Protein AF-A0AAD1TBU2-F1 (afdb_monomer_lite)

Organism: Pelobates cultripes (NCBI:txid61616)

pLDDT: mean 72.48, std 9.6, range [37.84, 86.62]

Radius of gyration: 18.89 Å; chains: 1; bounding box: 47×31×67 Å

Structure (mmCIF, N/CA/C/O backbone):
data_AF-A0AAD1TBU2-F1
#
_entry.id   AF-A0AAD1TBU2-F1
#
loop_
_atom_site.group_PDB
_atom_site.id
_atom_site.type_symbol
_atom_site.label_atom_id
_atom_site.label_alt_id
_atom_site.label_comp_id
_atom_site.label_asym_id
_atom_site.label_entity_id
_atom_site.label_seq_id
_atom_site.pdbx_PDB_ins_code
_atom_site.Cartn_x
_atom_site.Cartn_y
_atom_site.Cartn_z
_atom_site.occupancy
_atom_site.B_iso_or_equiv
_atom_site.auth_seq_id
_atom_site.auth_comp_id
_atom_site.auth_asym_id
_atom_site.auth_atom_id
_atom_site.pdbx_PDB_model_num
ATOM 1 N N . MET A 1 1 ? 18.990 6.134 -29.185 1.00 37.84 1 MET A N 1
ATOM 2 C CA . MET A 1 1 ? 18.114 4.969 -28.973 1.00 37.84 1 MET A CA 1
ATOM 3 C C . MET A 1 1 ? 17.122 5.494 -27.974 1.00 37.84 1 MET A C 1
ATOM 5 O O . MET A 1 1 ? 17.511 5.670 -26.830 1.00 37.84 1 MET A O 1
ATOM 9 N N . ASP A 1 2 ? 15.962 5.936 -28.445 1.00 48.94 2 ASP A N 1
ATOM 10 C CA . ASP A 1 2 ? 14.920 6.413 -27.543 1.00 48.94 2 ASP A CA 1
ATOM 11 C C . ASP A 1 2 ? 14.357 5.156 -26.879 1.00 48.94 2 ASP A C 1
ATOM 13 O O . ASP A 1 2 ? 13.766 4.316 -27.556 1.00 48.94 2 ASP A O 1
ATOM 17 N N . GLN A 1 3 ? 14.692 4.951 -25.604 1.00 51.81 3 GLN A N 1
ATOM 18 C CA . GLN A 1 3 ? 13.998 3.976 -24.774 1.00 51.81 3 GLN A CA 1
ATOM 19 C C . GLN A 1 3 ? 12.583 4.526 -24.606 1.00 51.81 3 GLN A C 1
ATOM 21 O O . GLN A 1 3 ? 12.390 5.605 -24.050 1.00 51.81 3 GLN A O 1
ATOM 26 N N . GLU A 1 4 ? 11.617 3.849 -25.213 1.00 54.25 4 GLU A N 1
ATOM 27 C CA . GLU A 1 4 ? 10.201 4.116 -25.007 1.00 54.25 4 GLU A CA 1
ATOM 28 C C . GLU A 1 4 ? 9.885 3.628 -23.589 1.00 54.25 4 GLU A C 1
ATOM 30 O O . GLU A 1 4 ? 9.674 2.438 -23.389 1.00 54.25 4 GLU A O 1
ATOM 35 N N . LEU A 1 5 ? 9.999 4.529 -22.607 1.00 61.41 5 LEU A N 1
ATOM 36 C CA . LEU A 1 5 ? 9.692 4.249 -21.201 1.00 61.41 5 LEU A CA 1
ATOM 37 C C . LEU A 1 5 ? 8.205 3.877 -21.088 1.00 61.41 5 LEU A C 1
ATOM 39 O O . LEU A 1 5 ? 7.359 4.633 -21.586 1.00 61.41 5 LEU A O 1
ATOM 43 N N . ASP A 1 6 ? 7.876 2.736 -20.467 1.00 73.94 6 ASP A N 1
ATOM 44 C CA . ASP A 1 6 ? 6.476 2.309 -20.284 1.00 73.94 6 ASP A CA 1
ATOM 45 C C . ASP A 1 6 ? 5.806 3.200 -19.231 1.00 73.94 6 ASP A C 1
ATOM 47 O O . ASP A 1 6 ? 5.952 3.003 -18.025 1.00 73.94 6 ASP A O 1
ATOM 51 N N . HIS A 1 7 ? 5.096 4.229 -19.703 1.00 76.44 7 HIS A N 1
ATOM 52 C CA . HIS A 1 7 ? 4.363 5.166 -18.861 1.00 76.44 7 HIS A CA 1
ATOM 53 C C . HIS A 1 7 ? 2.880 4.787 -18.803 1.00 76.44 7 HIS A C 1
ATOM 55 O O . HIS A 1 7 ? 2.111 5.089 -19.726 1.00 76.44 7 HIS A O 1
ATOM 61 N N . ARG A 1 8 ? 2.451 4.166 -17.702 1.00 78.81 8 ARG A N 1
ATOM 62 C CA . ARG A 1 8 ? 1.087 3.666 -17.512 1.00 78.81 8 ARG A CA 1
ATOM 63 C C . ARG A 1 8 ? 0.399 4.372 -16.350 1.00 78.81 8 ARG A C 1
ATOM 65 O O . ARG A 1 8 ? 0.859 4.331 -15.221 1.00 78.81 8 ARG A O 1
ATOM 72 N N . ASN A 1 9 ? -0.755 4.974 -16.635 1.00 81.94 9 ASN A N 1
ATOM 73 C CA . ASN A 1 9 ? -1.671 5.453 -15.603 1.00 81.94 9 ASN A CA 1
ATOM 74 C C . ASN A 1 9 ? -2.882 4.527 -15.548 1.00 81.94 9 ASN A C 1
ATOM 76 O O . ASN A 1 9 ? -3.600 4.395 -16.546 1.00 81.94 9 ASN A O 1
ATOM 80 N N . MET A 1 10 ? -3.111 3.907 -14.398 1.00 80.44 10 MET A N 1
ATOM 81 C CA . MET A 1 10 ? -4.146 2.900 -14.204 1.00 80.44 10 MET A CA 1
ATOM 82 C C . MET A 1 10 ? -5.125 3.341 -13.124 1.00 80.44 10 MET A C 1
ATOM 84 O O . MET A 1 10 ? -4.762 3.984 -12.140 1.00 80.44 10 MET A O 1
ATOM 88 N N . LYS A 1 11 ? -6.407 3.042 -13.344 1.00 86.62 11 LYS A N 1
ATOM 89 C CA . LYS A 1 11 ? -7.441 3.280 -12.345 1.00 86.62 11 LYS A CA 1
ATOM 90 C C . LYS A 1 11 ? -8.457 2.155 -12.343 1.00 86.62 11 LYS A C 1
ATOM 92 O O . LYS A 1 11 ? -9.245 2.056 -13.287 1.00 86.62 11 LYS A O 1
ATOM 97 N N . GLU A 1 12 ? -8.507 1.402 -11.254 1.00 84.75 12 GLU A N 1
ATOM 98 C CA . GLU A 1 12 ? -9.375 0.235 -11.134 1.00 84.75 12 GLU A CA 1
ATOM 99 C C . GLU A 1 12 ? -10.279 0.283 -9.897 1.00 84.75 12 GLU A C 1
ATOM 101 O O . GLU A 1 12 ? -10.019 0.965 -8.906 1.00 84.75 12 GLU A O 1
ATOM 106 N N . ASN A 1 13 ? -11.400 -0.434 -9.992 1.00 86.12 13 ASN A N 1
ATOM 107 C CA . ASN A 1 13 ? -12.278 -0.738 -8.869 1.00 86.12 13 ASN A CA 1
ATOM 108 C C . ASN A 1 13 ? -12.494 -2.248 -8.861 1.00 86.12 13 ASN A C 1
ATOM 110 O O . ASN A 1 13 ? -13.216 -2.780 -9.711 1.00 86.12 13 ASN A O 1
ATOM 114 N N . ILE A 1 14 ? -11.88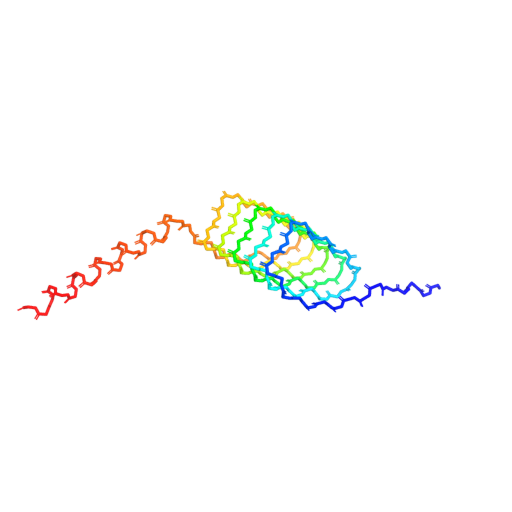5 -2.924 -7.898 1.00 85.62 14 ILE A N 1
ATOM 115 C CA . ILE A 1 14 ? -11.813 -4.376 -7.850 1.00 85.62 14 ILE A CA 1
ATOM 116 C C . ILE A 1 14 ? -12.626 -4.863 -6.656 1.00 85.62 14 ILE A C 1
ATOM 118 O O . ILE A 1 14 ? -12.435 -4.468 -5.509 1.00 85.62 14 ILE A O 1
ATOM 122 N N . LEU A 1 15 ? -13.590 -5.738 -6.929 1.00 79.75 15 LEU A N 1
ATOM 123 C CA . LEU A 1 15 ? -14.500 -6.234 -5.898 1.00 79.75 15 LEU A CA 1
ATOM 124 C C . LEU A 1 15 ? -13.884 -7.392 -5.111 1.00 79.75 15 LEU A C 1
ATOM 126 O O . LEU A 1 15 ? -14.138 -7.557 -3.923 1.00 79.75 15 LEU A O 1
ATOM 130 N N . THR A 1 16 ? -13.111 -8.241 -5.778 1.00 81.44 16 THR A N 1
ATOM 131 C CA . THR A 1 16 ? -12.370 -9.326 -5.136 1.00 81.44 16 THR A CA 1
ATOM 132 C C . THR A 1 16 ? -11.288 -9.784 -6.094 1.00 81.44 16 THR A C 1
ATOM 134 O O . THR A 1 16 ? -11.597 -10.154 -7.229 1.00 81.44 16 THR A O 1
ATOM 137 N N . VAL A 1 17 ? -10.046 -9.810 -5.640 1.00 82.75 17 VAL A N 1
ATOM 138 C CA . VAL A 1 17 ? -8.933 -10.394 -6.386 1.00 82.75 17 VAL A CA 1
ATOM 139 C C . VAL A 1 17 ? -8.161 -11.324 -5.472 1.00 82.75 17 VAL A C 1
ATOM 141 O O . VAL A 1 17 ? -8.167 -11.181 -4.250 1.00 82.75 17 VAL A O 1
ATOM 144 N N . ARG A 1 18 ? -7.598 -12.377 -6.061 1.00 79.19 18 ARG A N 1
ATOM 145 C CA . ARG A 1 18 ? -6.725 -13.273 -5.311 1.00 79.19 18 ARG A CA 1
ATOM 146 C C . ARG A 1 18 ? -5.303 -12.741 -5.357 1.00 79.19 18 ARG A C 1
ATOM 148 O O . ARG A 1 18 ? -4.768 -12.458 -4.302 1.00 79.19 18 ARG A O 1
ATOM 155 N N . ASP A 1 19 ? -4.792 -12.577 -6.569 1.00 82.88 19 ASP A N 1
ATOM 156 C CA . ASP A 1 19 ? -3.422 -12.174 -6.840 1.00 82.88 19 ASP A CA 1
ATOM 157 C C . ASP A 1 19 ? -3.472 -11.047 -7.878 1.00 82.88 19 ASP A C 1
ATOM 159 O O . ASP A 1 19 ? -4.098 -11.226 -8.932 1.00 82.88 19 ASP A O 1
ATOM 163 N N . LEU A 1 20 ? -2.852 -9.909 -7.578 1.00 81.25 20 LEU A N 1
ATOM 164 C CA . LEU A 1 20 ? -2.667 -8.797 -8.511 1.00 81.25 20 LEU A CA 1
ATOM 165 C C . LEU A 1 20 ? -1.188 -8.407 -8.536 1.00 81.25 20 LEU A C 1
ATOM 167 O O . LEU A 1 20 ? -0.538 -8.368 -7.495 1.00 81.25 20 LEU A O 1
ATOM 171 N N . HIS A 1 21 ? -0.656 -8.182 -9.738 1.00 83.25 21 HIS A N 1
ATOM 172 C CA . HIS A 1 21 ? 0.742 -7.818 -9.921 1.00 83.25 21 HIS A CA 1
ATOM 173 C C . HIS A 1 21 ? 0.893 -6.789 -11.035 1.00 83.25 21 HIS A C 1
ATOM 175 O O . HIS A 1 21 ? 0.580 -7.088 -12.191 1.00 83.25 21 HIS A O 1
ATOM 181 N N . GLU A 1 22 ? 1.405 -5.613 -10.685 1.00 80.19 22 GLU A N 1
ATOM 182 C CA . GLU A 1 22 ? 1.630 -4.508 -11.613 1.00 80.19 22 GLU A CA 1
ATOM 183 C C . GLU A 1 22 ? 3.082 -4.028 -11.531 1.00 80.19 22 GLU A C 1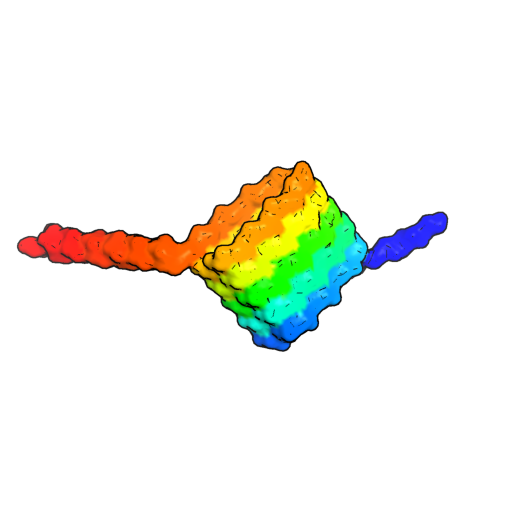
ATOM 185 O O . GLU A 1 22 ? 3.649 -3.864 -10.450 1.00 80.19 22 GLU A O 1
ATOM 190 N N . THR A 1 23 ? 3.695 -3.829 -12.703 1.00 81.25 23 THR A N 1
ATOM 191 C CA . THR A 1 23 ? 5.113 -3.455 -12.826 1.00 81.25 23 THR A CA 1
ATOM 192 C C . THR A 1 23 ? 5.362 -2.354 -13.872 1.00 81.25 23 THR A C 1
ATOM 194 O O . THR A 1 23 ? 6.102 -2.590 -14.835 1.00 81.25 23 THR A O 1
ATOM 197 N N . PRO A 1 24 ? 4.695 -1.187 -13.804 1.00 77.00 24 PRO A N 1
ATOM 198 C CA . PRO A 1 24 ? 4.985 -0.099 -14.733 1.00 77.00 24 PRO A CA 1
ATOM 199 C C . PRO A 1 24 ? 6.368 0.504 -14.453 1.00 77.00 24 PRO A C 1
ATOM 201 O O . PRO A 1 24 ? 6.744 0.687 -13.302 1.00 77.00 24 PRO A O 1
ATOM 204 N N . GLU A 1 25 ? 7.113 0.881 -15.496 1.00 76.88 25 GLU A N 1
ATOM 205 C CA . GLU A 1 25 ? 8.350 1.648 -15.293 1.00 76.88 25 GLU A CA 1
ATOM 206 C C . GLU A 1 25 ? 8.008 3.043 -14.752 1.00 76.88 25 GLU A C 1
ATOM 208 O O . GLU A 1 25 ? 8.673 3.547 -13.853 1.00 76.88 25 GLU A O 1
ATOM 213 N N . HIS A 1 26 ? 6.989 3.698 -15.322 1.00 77.62 26 HIS A N 1
ATOM 214 C CA . HIS A 1 26 ? 6.578 5.044 -14.929 1.00 77.62 26 HIS A CA 1
ATOM 215 C C . HIS A 1 26 ? 5.050 5.174 -14.833 1.00 77.62 26 HIS A C 1
ATOM 217 O O . HIS A 1 26 ? 4.325 4.605 -15.647 1.00 77.62 26 HIS A O 1
ATOM 223 N N . GLY A 1 27 ? 4.550 6.017 -13.925 1.00 78.25 27 GLY A N 1
ATOM 224 C CA . GLY A 1 27 ? 3.148 6.462 -13.922 1.00 78.25 27 GLY A CA 1
ATOM 225 C C . GLY A 1 27 ? 2.423 6.322 -12.584 1.00 78.25 27 GLY A C 1
ATOM 226 O O . GLY A 1 27 ? 3.046 6.187 -11.537 1.00 78.25 27 GLY A O 1
ATOM 227 N N . GLU A 1 28 ? 1.097 6.447 -12.609 1.00 80.62 28 GLU A N 1
ATOM 228 C CA . GLU A 1 28 ? 0.244 6.445 -11.418 1.00 80.62 28 GLU A CA 1
ATOM 229 C C . GLU A 1 28 ? -0.696 5.232 -11.399 1.00 80.62 28 GLU A C 1
ATOM 231 O O . GLU A 1 28 ? -1.481 5.029 -12.333 1.00 80.62 28 GLU A O 1
ATOM 236 N N . ILE A 1 29 ? -0.671 4.478 -10.299 1.00 82.06 29 ILE A N 1
ATOM 237 C CA . ILE A 1 29 ? -1.616 3.396 -10.016 1.00 82.06 29 ILE A CA 1
ATOM 238 C C . ILE A 1 29 ? -2.641 3.900 -8.996 1.00 82.06 29 ILE A C 1
ATOM 240 O O . ILE A 1 29 ? -2.295 4.461 -7.955 1.00 82.06 29 ILE A O 1
ATOM 244 N N . ARG A 1 30 ? -3.934 3.753 -9.314 1.00 84.81 30 ARG A N 1
ATOM 245 C CA . ARG A 1 30 ? -5.033 4.088 -8.399 1.00 84.81 30 ARG A CA 1
ATOM 246 C C . ARG A 1 30 ? -6.052 2.974 -8.293 1.00 84.81 30 ARG A C 1
ATOM 248 O O . ARG A 1 30 ? -6.862 2.800 -9.206 1.00 84.81 30 ARG A O 1
ATOM 255 N N . GLU A 1 31 ? -6.141 2.347 -7.135 1.00 85.50 31 GLU A N 1
ATOM 256 C CA . GLU A 1 31 ? -7.044 1.216 -6.947 1.00 85.50 31 GLU A CA 1
ATOM 257 C C . GLU A 1 31 ? -7.988 1.404 -5.765 1.00 85.50 31 GLU A C 1
ATOM 259 O O . GLU A 1 31 ? -7.655 1.992 -4.736 1.00 85.50 31 GLU A O 1
ATOM 264 N N . ASN A 1 32 ? -9.220 0.919 -5.924 1.00 84.25 32 ASN A N 1
ATOM 265 C CA . ASN A 1 32 ? -10.103 0.669 -4.791 1.00 84.25 32 ASN A CA 1
ATOM 266 C C . ASN A 1 32 ? -10.435 -0.816 -4.778 1.00 84.25 32 ASN A C 1
ATOM 268 O O . ASN A 1 32 ? -11.151 -1.293 -5.668 1.00 84.25 32 ASN A O 1
ATOM 272 N N . ILE A 1 33 ? -9.939 -1.525 -3.769 1.00 84.12 33 ILE A N 1
ATOM 273 C CA . ILE A 1 33 ? -10.076 -2.971 -3.665 1.00 84.12 33 ILE A CA 1
ATOM 274 C C . ILE A 1 33 ? -10.891 -3.323 -2.424 1.00 84.12 33 ILE A C 1
ATOM 276 O O . ILE A 1 33 ? -10.583 -2.936 -1.300 1.00 84.12 33 ILE A O 1
ATOM 280 N N . LEU A 1 34 ? -11.973 -4.077 -2.609 1.00 77.12 34 LEU A N 1
ATOM 281 C CA . LEU A 1 34 ? -12.793 -4.506 -1.474 1.00 77.12 34 LEU A CA 1
ATOM 282 C C . LEU A 1 34 ? -12.202 -5.732 -0.768 1.00 77.12 34 LEU A C 1
ATOM 284 O O . LEU A 1 34 ? -12.360 -5.894 0.437 1.00 77.12 34 LEU A O 1
ATOM 288 N N . THR A 1 35 ? -11.536 -6.624 -1.490 1.00 77.69 35 THR A N 1
ATOM 289 C CA . THR A 1 35 ? -10.769 -7.702 -0.861 1.00 77.69 35 THR A CA 1
ATOM 290 C C . THR A 1 35 ? -9.664 -8.150 -1.796 1.00 77.69 35 THR A C 1
ATOM 292 O O . THR A 1 35 ? -9.944 -8.542 -2.935 1.00 77.69 35 THR A O 1
ATOM 295 N N . VAL A 1 36 ? -8.440 -8.147 -1.290 1.00 82.62 36 VAL A N 1
ATOM 296 C CA . VAL A 1 36 ? -7.280 -8.762 -1.928 1.00 82.62 36 VAL A CA 1
ATOM 297 C C . VAL A 1 36 ? -6.650 -9.743 -0.958 1.00 82.62 36 VAL A C 1
ATOM 299 O O . VAL A 1 36 ? -6.795 -9.629 0.261 1.00 82.62 36 VAL A O 1
ATOM 302 N N . ARG A 1 37 ? -6.049 -10.795 -1.505 1.00 79.56 37 ARG A N 1
ATOM 303 C CA . ARG A 1 37 ? -5.233 -11.690 -0.699 1.00 79.56 37 ARG A CA 1
ATOM 304 C C . ARG A 1 37 ? -3.771 -11.307 -0.823 1.00 79.56 37 ARG A C 1
ATOM 306 O O . ARG A 1 37 ? -3.158 -11.125 0.213 1.00 79.56 37 ARG A O 1
ATOM 313 N N . ASP A 1 38 ? -3.277 -11.245 -2.051 1.00 80.19 38 ASP A N 1
ATOM 314 C CA . ASP A 1 38 ? -1.875 -11.005 -2.344 1.00 80.19 38 ASP A CA 1
ATOM 315 C C . ASP A 1 38 ? -1.796 -9.887 -3.407 1.00 80.19 38 ASP A C 1
ATOM 317 O O . ASP A 1 38 ? -2.302 -10.057 -4.526 1.00 80.19 38 ASP A O 1
ATOM 321 N N . LEU A 1 39 ? -1.215 -8.740 -3.050 1.00 82.06 39 LEU A N 1
ATOM 322 C CA . LEU A 1 39 ? -0.978 -7.606 -3.949 1.00 82.06 39 LEU A CA 1
ATOM 323 C C . LEU A 1 39 ? 0.521 -7.310 -4.017 1.00 82.06 39 LEU A C 1
ATOM 325 O O . LEU A 1 39 ? 1.200 -7.256 -2.994 1.00 82.06 39 LEU A O 1
ATOM 329 N N . GLN A 1 40 ? 1.050 -7.167 -5.232 1.00 83.50 40 GLN A N 1
ATOM 330 C CA . GLN A 1 40 ? 2.450 -6.814 -5.433 1.00 83.50 40 GLN A CA 1
ATOM 331 C C . GLN A 1 40 ? 2.604 -5.747 -6.511 1.00 83.50 40 GLN A C 1
ATOM 333 O O . GLN A 1 40 ? 2.428 -6.029 -7.702 1.00 83.50 40 GLN A O 1
ATOM 338 N N . GLU A 1 41 ? 3.046 -4.564 -6.107 1.00 80.31 41 GLU A N 1
ATOM 339 C CA . GLU A 1 41 ? 3.277 -3.439 -7.006 1.00 80.31 41 GLU A CA 1
ATOM 340 C C . GLU A 1 41 ? 4.744 -3.018 -6.988 1.00 80.31 41 GLU A C 1
ATOM 342 O O . GLU A 1 41 ? 5.379 -2.861 -5.944 1.00 80.31 41 GLU A O 1
ATOM 347 N N . THR A 1 42 ? 5.316 -2.856 -8.177 1.00 78.50 42 THR A N 1
ATOM 348 C CA . THR A 1 42 ? 6.699 -2.399 -8.333 1.00 78.50 42 THR A CA 1
ATOM 349 C C . THR A 1 42 ? 6.739 -1.295 -9.375 1.00 78.50 42 THR A C 1
ATOM 351 O O . THR A 1 42 ? 6.166 -1.462 -10.450 1.00 78.50 42 THR A O 1
ATOM 354 N N . SER A 1 43 ? 7.426 -0.191 -9.103 1.00 74.88 43 SER A N 1
ATOM 355 C CA . SER A 1 43 ? 7.531 0.918 -10.056 1.00 74.88 43 SER A CA 1
ATOM 356 C C . SER A 1 43 ? 8.894 1.588 -9.955 1.00 74.88 43 SER A C 1
ATOM 358 O O . SER A 1 43 ? 9.403 1.774 -8.857 1.00 74.88 43 SER A O 1
ATOM 360 N N . GLU A 1 44 ? 9.514 1.970 -11.069 1.00 74.75 44 GLU A N 1
ATOM 361 C CA . GLU A 1 44 ? 10.772 2.732 -10.995 1.00 74.75 44 GLU A CA 1
ATOM 362 C C . GLU A 1 44 ? 10.478 4.194 -10.624 1.00 74.75 44 GLU A C 1
ATOM 364 O O . GLU A 1 44 ? 11.128 4.777 -9.758 1.00 74.75 44 GLU A O 1
ATOM 369 N N . HIS A 1 45 ? 9.448 4.785 -11.238 1.00 77.69 45 HIS A N 1
ATOM 370 C CA . HIS A 1 45 ? 9.058 6.177 -11.024 1.00 77.69 45 HIS A CA 1
ATOM 371 C C . HIS A 1 45 ? 7.533 6.360 -11.009 1.00 77.69 45 HIS A C 1
ATOM 373 O O . HIS A 1 45 ? 6.902 6.470 -12.066 1.00 77.69 45 HIS A O 1
ATOM 379 N N . GLY A 1 46 ? 6.908 6.493 -9.835 1.00 75.56 46 GLY A N 1
ATOM 380 C CA . GLY A 1 46 ? 5.446 6.576 -9.798 1.00 75.56 46 GLY A CA 1
ATOM 381 C C . GLY A 1 46 ? 4.787 6.975 -8.487 1.00 75.56 46 GLY A C 1
ATOM 382 O O . GLY A 1 46 ? 5.432 7.145 -7.460 1.00 75.56 46 GLY A O 1
ATOM 383 N N . GLU A 1 47 ? 3.470 7.149 -8.553 1.00 79.25 47 GLU A N 1
ATOM 384 C CA . GLU A 1 47 ? 2.618 7.292 -7.370 1.00 79.25 47 GLU A CA 1
ATOM 385 C C . GLU A 1 47 ? 1.687 6.083 -7.282 1.00 79.25 47 GLU A C 1
ATOM 387 O O . GLU A 1 47 ? 0.976 5.782 -8.247 1.00 79.25 47 GLU A O 1
ATOM 392 N N . ILE A 1 48 ? 1.661 5.430 -6.124 1.00 81.12 48 ILE A N 1
ATOM 393 C CA . ILE A 1 48 ? 0.708 4.367 -5.810 1.00 81.12 48 ILE A CA 1
ATOM 394 C C . ILE A 1 48 ? -0.316 4.937 -4.836 1.00 81.12 48 ILE A C 1
ATOM 396 O O . ILE A 1 48 ? 0.026 5.588 -3.846 1.00 81.12 48 ILE A O 1
ATOM 400 N N . ARG A 1 49 ? -1.604 4.787 -5.160 1.00 84.00 49 ARG A N 1
ATOM 401 C CA . ARG A 1 49 ? -2.689 5.211 -4.272 1.00 84.00 49 ARG A CA 1
ATOM 402 C C . ARG A 1 49 ? -3.775 4.164 -4.173 1.00 84.00 49 ARG A C 1
ATOM 404 O O . ARG A 1 49 ? -4.505 3.937 -5.143 1.00 84.00 49 ARG A O 1
ATOM 411 N N . GLN A 1 50 ? -3.980 3.649 -2.973 1.00 83.88 50 GLN A N 1
ATOM 412 C CA . GLN A 1 50 ? -4.895 2.543 -2.758 1.00 83.88 50 GLN A CA 1
ATOM 413 C C . GLN A 1 50 ? -5.891 2.826 -1.631 1.00 83.88 50 GLN A C 1
ATOM 415 O O . GLN A 1 50 ? -5.618 3.529 -0.657 1.00 83.88 50 GLN A O 1
ATOM 420 N N . ASN A 1 51 ? -7.103 2.296 -1.794 1.00 82.44 51 ASN A N 1
ATOM 421 C CA . ASN A 1 51 ? -8.051 2.140 -0.696 1.00 82.44 51 ASN A CA 1
ATOM 422 C C . ASN A 1 51 ? -8.472 0.677 -0.633 1.00 82.44 51 ASN A C 1
ATOM 424 O O . ASN A 1 51 ? -9.198 0.208 -1.522 1.00 82.44 51 ASN A O 1
ATOM 428 N N . ILE A 1 52 ? -8.059 -0.016 0.425 1.00 81.56 52 ILE A N 1
ATOM 429 C CA . ILE A 1 52 ? -8.290 -1.448 0.587 1.00 81.56 52 ILE A CA 1
ATOM 430 C C . ILE A 1 52 ? -9.147 -1.706 1.826 1.00 81.56 52 ILE A C 1
ATOM 432 O O . ILE A 1 52 ? -8.863 -1.255 2.933 1.00 81.56 52 ILE A O 1
ATOM 436 N N . LEU A 1 53 ? -10.256 -2.429 1.654 1.00 74.25 53 LEU A N 1
ATOM 437 C CA . LEU A 1 53 ? -11.120 -2.765 2.791 1.00 74.25 53 LEU A CA 1
ATOM 438 C C . LEU A 1 53 ? -10.548 -3.931 3.608 1.00 74.25 53 LEU A C 1
ATOM 440 O O . LEU A 1 53 ? -10.661 -3.958 4.831 1.00 74.25 53 LEU A O 1
ATOM 444 N N . THR A 1 54 ? -10.006 -4.938 2.932 1.00 73.38 54 THR A N 1
ATOM 445 C CA . THR A 1 54 ? -9.442 -6.118 3.584 1.00 73.38 54 THR A CA 1
ATOM 446 C C . THR A 1 54 ? -8.317 -6.678 2.743 1.00 73.38 54 THR A C 1
ATOM 448 O O . THR A 1 54 ? -8.529 -7.042 1.582 1.00 73.38 54 THR A O 1
ATOM 451 N N . GLU A 1 55 ? -7.169 -6.806 3.381 1.00 73.94 55 GLU A N 1
ATOM 452 C CA . GLU A 1 55 ? -5.957 -7.349 2.811 1.00 73.94 55 GLU A CA 1
ATOM 453 C C . GLU A 1 55 ? -5.359 -8.418 3.708 1.00 73.94 55 GLU A C 1
ATOM 455 O O . GLU A 1 55 ? -5.561 -8.440 4.927 1.00 73.94 55 GLU A O 1
ATOM 460 N N . ARG A 1 56 ? -4.638 -9.344 3.079 1.00 74.75 56 ARG A N 1
ATOM 461 C CA . ARG A 1 56 ? -3.815 -10.293 3.798 1.00 74.75 56 ARG A CA 1
ATOM 462 C C . ARG A 1 56 ? -2.331 -9.976 3.650 1.00 74.75 56 ARG A C 1
ATOM 464 O O . ARG A 1 56 ? -1.701 -9.868 4.690 1.00 74.75 56 ARG A O 1
ATOM 471 N N . ASP A 1 57 ? -1.811 -9.884 2.432 1.00 76.75 57 ASP A N 1
ATOM 472 C CA . ASP A 1 57 ? -0.385 -9.685 2.185 1.00 76.75 57 ASP A CA 1
ATOM 473 C C . ASP A 1 57 ? -0.185 -8.613 1.080 1.00 76.75 57 ASP A C 1
ATOM 475 O O . ASP A 1 57 ? -0.535 -8.876 -0.078 1.00 76.75 57 ASP A O 1
ATOM 479 N N . LEU A 1 58 ? 0.400 -7.461 1.438 1.00 78.62 58 LEU A N 1
ATOM 480 C CA . LEU A 1 58 ? 0.761 -6.360 0.529 1.00 78.62 58 LEU A CA 1
ATOM 481 C C . LEU A 1 58 ? 2.276 -6.251 0.369 1.00 78.62 58 LEU A C 1
ATOM 483 O O . LEU A 1 58 ? 3.026 -6.394 1.340 1.00 78.62 58 LEU A O 1
ATOM 487 N N . HIS A 1 59 ? 2.746 -5.981 -0.849 1.00 81.12 59 HIS A N 1
ATOM 488 C CA . HIS A 1 59 ? 4.157 -5.710 -1.088 1.00 81.12 59 HIS A CA 1
ATOM 489 C C . HIS A 1 59 ? 4.396 -4.636 -2.149 1.00 81.12 59 HIS A C 1
ATOM 491 O O . HIS A 1 59 ? 4.208 -4.881 -3.346 1.00 81.12 59 HIS A O 1
ATOM 497 N N . GLU A 1 60 ? 4.942 -3.499 -1.725 1.00 77.81 60 GLU A N 1
ATOM 498 C CA . GLU A 1 60 ? 5.199 -2.352 -2.596 1.00 77.81 60 GLU A CA 1
ATOM 499 C C . GLU A 1 60 ? 6.683 -1.988 -2.653 1.00 77.81 60 GLU A C 1
ATOM 501 O O . GLU A 1 60 ? 7.358 -1.817 -1.632 1.00 77.81 60 GLU A O 1
ATOM 506 N N . THR A 1 61 ? 7.221 -1.858 -3.869 1.00 77.44 61 THR A N 1
ATOM 507 C CA . THR A 1 61 ? 8.629 -1.472 -4.078 1.00 77.44 61 THR A CA 1
ATOM 508 C C . THR A 1 61 ? 8.801 -0.402 -5.157 1.00 77.44 61 THR A C 1
ATOM 510 O O . THR A 1 61 ? 9.259 -0.709 -6.266 1.00 77.44 61 THR A O 1
ATOM 513 N N . PRO A 1 62 ? 8.433 0.860 -4.889 1.00 71.44 62 PRO A N 1
ATOM 514 C CA . PRO A 1 62 ? 8.765 1.943 -5.795 1.00 71.44 62 PRO A CA 1
ATOM 515 C C . PRO A 1 62 ? 10.211 2.426 -5.592 1.00 71.44 62 PRO A C 1
ATOM 517 O O . PRO A 1 62 ? 10.562 2.857 -4.501 1.00 71.44 62 PRO A O 1
ATOM 520 N N . GLU A 1 63 ? 11.061 2.433 -6.623 1.00 74.06 63 GLU A N 1
ATOM 521 C CA . GLU A 1 63 ? 12.421 3.000 -6.496 1.00 74.06 63 GLU A CA 1
ATOM 522 C C . GLU A 1 63 ? 12.354 4.506 -6.190 1.00 74.06 63 GLU A C 1
ATOM 524 O O . GLU A 1 63 ? 13.021 5.003 -5.284 1.00 74.06 63 GLU A O 1
ATOM 529 N N . HIS A 1 64 ? 11.487 5.240 -6.889 1.00 76.62 64 HIS A N 1
ATOM 530 C CA . HIS A 1 64 ? 11.261 6.664 -6.673 1.00 76.62 64 HIS A CA 1
ATOM 531 C C . HIS A 1 64 ? 9.767 7.012 -6.729 1.00 76.62 64 HIS A C 1
ATOM 533 O O . HIS A 1 64 ? 9.165 6.976 -7.806 1.00 76.62 64 HIS A O 1
ATOM 539 N N . GLY A 1 65 ? 9.156 7.427 -5.615 1.00 74.62 65 GLY A N 1
ATOM 540 C CA . GLY A 1 65 ? 7.708 7.647 -5.635 1.00 74.62 65 GLY A CA 1
ATOM 541 C C . GLY A 1 65 ? 7.032 8.103 -4.350 1.00 74.62 65 GLY A C 1
ATOM 542 O O . GLY A 1 65 ? 7.675 8.414 -3.352 1.00 74.62 65 GLY A O 1
ATOM 543 N N . GLU A 1 66 ? 5.704 8.168 -4.402 1.00 78.44 66 GLU A N 1
ATOM 544 C CA . GLU A 1 66 ? 4.859 8.339 -3.218 1.00 78.44 66 GLU A CA 1
ATOM 545 C C . GLU A 1 66 ? 3.866 7.179 -3.131 1.00 78.44 66 GLU A C 1
ATOM 547 O O . GLU A 1 66 ? 3.150 6.915 -4.100 1.00 78.44 66 GLU A O 1
ATOM 552 N N . ILE A 1 67 ? 3.809 6.540 -1.964 1.00 80.12 67 ILE A N 1
ATOM 553 C CA . ILE A 1 67 ? 2.796 5.547 -1.608 1.00 80.12 67 ILE A CA 1
ATOM 554 C C . ILE A 1 67 ? 1.758 6.234 -0.714 1.00 80.12 67 ILE A C 1
ATOM 556 O O . ILE A 1 67 ? 2.100 6.965 0.22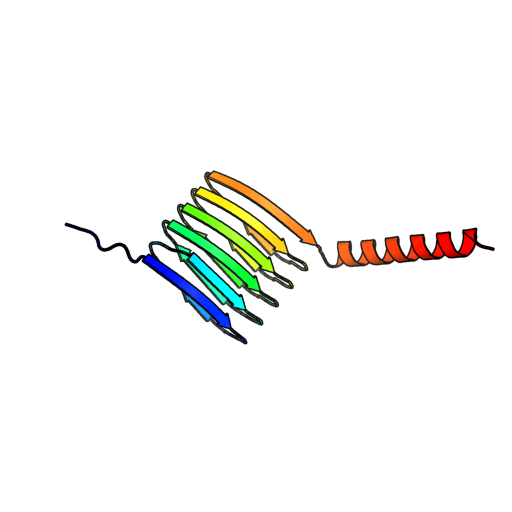5 1.00 80.12 67 ILE A O 1
ATOM 560 N N . ARG A 1 68 ? 0.470 6.079 -1.043 1.00 83.75 68 ARG A N 1
ATOM 561 C CA . ARG A 1 68 ? -0.637 6.570 -0.210 1.00 83.75 68 ARG A CA 1
ATOM 562 C C . ARG A 1 68 ? -1.741 5.549 -0.054 1.00 83.75 68 ARG A C 1
ATOM 564 O O . ARG A 1 68 ? -2.475 5.286 -1.009 1.00 83.75 68 ARG A O 1
ATOM 571 N N . GLU A 1 69 ? -2.005 5.175 1.185 1.00 82.19 69 GLU A N 1
ATOM 572 C CA . GLU A 1 69 ? -2.921 4.080 1.460 1.00 82.19 69 GLU A CA 1
ATOM 573 C C . GLU A 1 69 ? -3.941 4.403 2.543 1.00 82.19 69 GLU A C 1
ATOM 575 O O . GLU A 1 69 ? -3.703 5.159 3.491 1.00 82.19 69 GLU A O 1
ATOM 580 N N . ASN A 1 70 ? -5.125 3.816 2.381 1.00 80.31 70 ASN A N 1
ATOM 581 C CA . ASN A 1 70 ? -6.087 3.675 3.463 1.00 80.31 70 ASN A CA 1
ATOM 582 C C . ASN A 1 70 ? -6.543 2.222 3.515 1.00 80.31 70 ASN A C 1
ATOM 584 O O . ASN A 1 70 ? -7.314 1.789 2.647 1.00 80.31 70 ASN A O 1
ATOM 588 N N . ILE A 1 71 ? -6.109 1.507 4.550 1.00 78.38 71 ILE A N 1
ATOM 589 C CA . 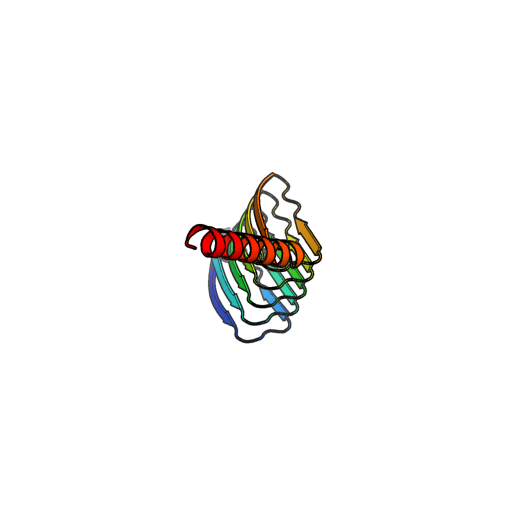ILE A 1 71 ? -6.392 0.085 4.719 1.00 78.38 71 ILE A CA 1
ATOM 5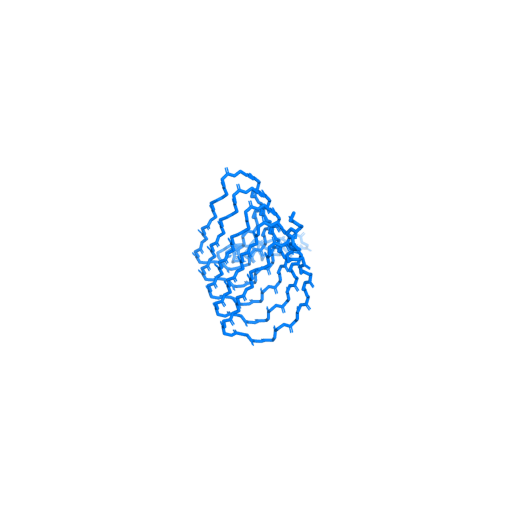90 C C . ILE A 1 71 ? -7.226 -0.137 5.979 1.00 78.38 71 ILE A C 1
ATOM 592 O O . ILE A 1 71 ? -6.924 0.325 7.079 1.00 78.38 71 ILE A O 1
ATOM 596 N N . LEU A 1 72 ? -8.361 -0.817 5.824 1.00 72.69 72 LEU A N 1
ATOM 597 C CA . LEU A 1 72 ? -9.296 -1.020 6.933 1.00 72.69 72 LEU A CA 1
ATOM 598 C C . LEU A 1 72 ? -8.896 -2.206 7.813 1.00 72.69 72 LEU A C 1
ATOM 600 O O . LEU A 1 72 ? -9.023 -2.160 9.038 1.00 72.69 72 LEU A O 1
ATOM 604 N N . THR A 1 73 ? -8.421 -3.277 7.190 1.00 70.19 73 THR A N 1
ATOM 605 C CA . THR A 1 73 ? -7.945 -4.470 7.880 1.00 70.19 73 THR A CA 1
ATOM 606 C C . THR A 1 73 ? -6.819 -5.080 7.077 1.00 70.19 73 THR A C 1
ATOM 608 O O . THR A 1 73 ? -7.039 -5.491 5.938 1.00 70.19 73 THR A O 1
ATOM 611 N N . GLU A 1 74 ? -5.661 -5.184 7.706 1.00 66.81 74 GLU A N 1
ATOM 612 C CA . GLU A 1 74 ? -4.456 -5.729 7.113 1.00 66.81 74 GLU A CA 1
ATOM 613 C C . GLU A 1 74 ? -3.803 -6.735 8.043 1.00 66.81 74 GLU A C 1
ATOM 615 O O . GLU A 1 74 ? -3.947 -6.684 9.272 1.00 66.81 74 GLU A O 1
ATOM 620 N N . ARG A 1 75 ? -3.115 -7.700 7.442 1.00 67.69 75 ARG A N 1
ATOM 621 C CA . ARG A 1 75 ? -2.435 -8.741 8.193 1.00 67.69 75 ARG A CA 1
ATOM 622 C C . ARG A 1 7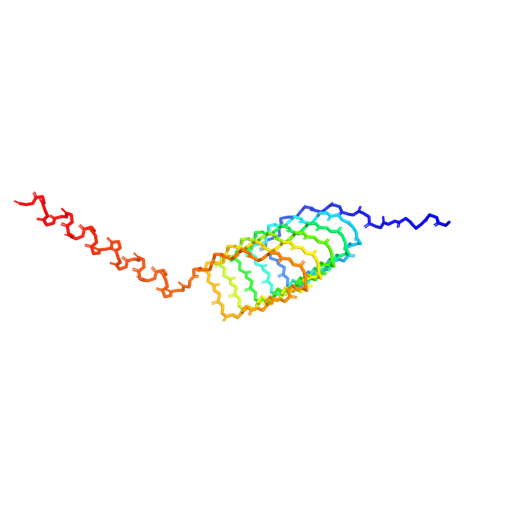5 ? -0.921 -8.641 8.069 1.00 67.69 75 ARG A C 1
ATOM 624 O O . ARG A 1 75 ? -0.278 -8.829 9.095 1.00 67.69 75 ARG A O 1
ATOM 631 N N . ASP A 1 76 ? -0.393 -8.391 6.879 1.00 72.62 76 ASP A N 1
ATOM 632 C CA . ASP A 1 76 ? 1.041 -8.312 6.622 1.00 72.62 76 ASP A CA 1
ATOM 633 C C . ASP A 1 76 ? 1.311 -7.253 5.522 1.00 72.62 76 ASP A C 1
ATOM 635 O O . ASP A 1 76 ? 0.975 -7.503 4.363 1.00 72.62 76 ASP A O 1
ATOM 639 N N . LEU A 1 77 ? 1.924 -6.116 5.887 1.00 73.50 77 LEU A N 1
ATOM 640 C CA . LEU A 1 77 ? 2.345 -5.034 4.974 1.00 73.50 77 LEU A CA 1
ATOM 641 C C . LEU A 1 77 ? 3.868 -5.015 4.824 1.00 73.50 77 LEU A C 1
ATOM 643 O O . LEU A 1 77 ? 4.602 -5.112 5.817 1.00 73.50 77 LEU A O 1
ATOM 647 N N . HIS A 1 78 ? 4.365 -4.867 3.596 1.00 77.19 78 HIS A N 1
ATOM 648 C CA . HIS A 1 78 ? 5.788 -4.671 3.348 1.00 77.19 78 HIS A CA 1
ATOM 649 C C . HIS A 1 78 ? 6.076 -3.627 2.266 1.00 77.19 78 HIS A C 1
ATOM 651 O O . HIS A 1 78 ? 5.889 -3.877 1.074 1.00 77.19 78 HIS A O 1
ATOM 657 N N . GLU A 1 79 ? 6.688 -2.518 2.674 1.00 74.12 79 GLU A N 1
ATOM 658 C CA . GLU A 1 79 ? 7.071 -1.434 1.775 1.00 74.12 79 GLU A CA 1
ATOM 659 C C . GLU A 1 79 ? 8.585 -1.187 1.784 1.00 74.12 79 GLU A C 1
ATOM 661 O O . GLU A 1 79 ? 9.231 -1.020 2.828 1.00 74.12 79 GLU A O 1
ATOM 666 N N . THR A 1 80 ? 9.181 -1.135 0.592 1.00 72.38 80 THR A N 1
ATOM 667 C CA . THR A 1 80 ? 10.607 -0.809 0.410 1.00 72.38 80 THR A CA 1
ATOM 668 C C . THR A 1 80 ? 10.824 0.205 -0.704 1.00 72.38 80 THR A C 1
ATOM 670 O O . THR A 1 80 ? 11.320 -0.169 -1.773 1.00 72.38 80 THR A O 1
ATOM 673 N N . PRO A 1 81 ? 10.481 1.486 -0.499 1.00 67.88 81 PRO A N 1
ATOM 674 C CA . PRO A 1 81 ? 10.873 2.500 -1.454 1.00 67.88 81 PRO A CA 1
ATOM 675 C C . PRO A 1 81 ? 12.336 2.917 -1.280 1.00 67.88 81 PRO A C 1
ATOM 677 O O . PRO A 1 81 ? 12.776 3.232 -0.176 1.00 67.88 81 PRO A O 1
ATOM 680 N N . GLU A 1 82 ? 13.113 2.993 -2.360 1.00 71.44 82 GLU A N 1
ATOM 681 C CA . GLU A 1 82 ? 14.488 3.515 -2.254 1.00 71.44 82 GLU A CA 1
ATOM 682 C C . GLU A 1 82 ? 14.463 5.025 -1.954 1.00 71.44 82 GLU A C 1
ATOM 684 O O . GLU A 1 82 ? 15.196 5.523 -1.096 1.00 71.44 82 GLU A O 1
ATOM 689 N N . HIS A 1 83 ? 13.555 5.763 -2.597 1.00 72.62 83 HIS A N 1
ATOM 690 C CA . HIS A 1 83 ? 13.425 7.209 -2.467 1.00 72.62 83 HIS A CA 1
ATOM 691 C C . HIS A 1 83 ? 11.958 7.676 -2.527 1.00 72.62 83 HIS A C 1
ATOM 693 O O . HIS A 1 83 ? 11.359 7.678 -3.601 1.00 72.62 83 HIS A O 1
ATOM 699 N N . GLY A 1 84 ? 11.368 8.168 -1.431 1.00 71.62 84 GLY A N 1
ATOM 700 C CA . GLY A 1 84 ? 9.946 8.534 -1.489 1.00 71.62 84 GLY A CA 1
ATOM 701 C C . GLY A 1 84 ? 9.266 9.034 -0.221 1.00 71.62 84 GLY A C 1
ATOM 702 O O . GLY A 1 84 ? 9.902 9.270 0.803 1.00 71.62 84 GLY A O 1
ATOM 703 N N . GLU A 1 85 ? 7.952 9.225 -0.312 1.00 75.38 85 GLU A N 1
ATOM 704 C CA . GLU A 1 85 ? 7.076 9.441 0.845 1.00 75.38 85 GLU A CA 1
ATOM 705 C C . GLU A 1 85 ? 6.103 8.265 0.979 1.00 75.38 85 GLU A C 1
ATOM 707 O O . GLU A 1 85 ? 5.455 7.901 -0.000 1.00 75.38 85 GLU A O 1
ATOM 712 N N . ILE A 1 86 ? 5.974 7.726 2.190 1.00 77.31 86 ILE A N 1
ATOM 713 C CA . ILE A 1 86 ? 4.946 6.746 2.558 1.00 77.31 86 ILE A CA 1
ATOM 714 C C . ILE A 1 86 ? 3.909 7.456 3.426 1.00 77.31 86 ILE A C 1
ATOM 716 O O . ILE A 1 86 ? 4.258 8.192 4.363 1.00 77.31 86 ILE A O 1
ATOM 720 N N . ARG A 1 87 ? 2.622 7.298 3.099 1.00 81.00 87 ARG A N 1
ATOM 721 C CA . ARG A 1 87 ? 1.517 7.842 3.897 1.00 81.00 87 ARG A CA 1
ATOM 722 C C . ARG A 1 87 ? 0.380 6.851 4.035 1.00 81.00 87 ARG A C 1
ATOM 724 O O . ARG A 1 87 ? -0.362 6.623 3.082 1.00 81.00 87 ARG A O 1
ATOM 731 N N . GLU A 1 88 ? 0.128 6.442 5.264 1.00 77.88 88 GLU A N 1
ATOM 732 C CA . GLU A 1 88 ? -0.803 5.359 5.546 1.00 77.88 88 GLU A CA 1
ATOM 733 C C . GLU A 1 88 ? -1.823 5.742 6.615 1.00 77.88 88 GLU A C 1
ATOM 735 O O . GLU A 1 88 ? -1.536 6.459 7.583 1.00 77.88 88 GLU A O 1
ATOM 740 N N . ASN A 1 89 ? -3.044 5.234 6.452 1.00 77.62 89 ASN A N 1
ATOM 741 C CA . ASN A 1 89 ? -4.020 5.154 7.531 1.00 77.62 89 ASN A CA 1
ATOM 742 C C . ASN A 1 89 ? -4.547 3.722 7.620 1.00 77.62 89 ASN A C 1
ATOM 744 O O . ASN A 1 89 ? -5.353 3.309 6.781 1.00 77.62 89 ASN A O 1
ATOM 748 N N . ILE A 1 90 ? -4.138 3.005 8.666 1.00 73.88 90 ILE A N 1
ATOM 749 C CA . ILE A 1 90 ? -4.492 1.601 8.880 1.00 73.88 90 ILE A CA 1
ATOM 750 C C . ILE A 1 90 ? -5.376 1.476 10.124 1.00 73.88 90 ILE A C 1
ATOM 752 O O . ILE A 1 90 ? -5.065 1.995 11.195 1.00 73.88 90 ILE A O 1
ATOM 756 N N . LEU A 1 91 ? -6.531 0.820 9.995 1.00 68.38 91 LEU A N 1
ATOM 757 C CA . LEU A 1 91 ? -7.531 0.717 11.076 1.00 68.38 91 LEU A CA 1
ATOM 758 C C . LEU A 1 91 ? -7.424 -0.544 11.930 1.00 68.38 91 LEU A C 1
ATOM 760 O O . LEU A 1 91 ? -7.984 -0.589 13.026 1.00 68.38 91 LEU A O 1
ATOM 764 N N . THR A 1 92 ? -6.789 -1.582 11.398 1.00 66.44 92 THR A N 1
ATOM 765 C CA . THR A 1 92 ? -6.489 -2.810 12.127 1.00 66.44 92 THR A CA 1
ATOM 766 C C . THR A 1 92 ? -5.338 -3.497 11.423 1.00 66.44 92 THR A C 1
ATOM 768 O O . THR A 1 92 ? -5.499 -3.901 10.275 1.00 66.44 92 THR A O 1
ATOM 771 N N . GLU A 1 93 ? -4.216 -3.646 12.117 1.00 65.19 93 GLU A N 1
ATOM 772 C CA . GLU A 1 93 ? -3.000 -4.226 11.559 1.00 65.19 93 GLU A CA 1
ATOM 773 C C . GLU A 1 93 ? -2.409 -5.279 12.497 1.00 65.19 93 GLU A C 1
ATOM 775 O O . GLU A 1 93 ? -2.606 -5.220 13.720 1.00 65.19 93 GLU A O 1
ATOM 780 N N . ARG A 1 94 ? -1.684 -6.248 11.932 1.00 60.66 94 ARG A N 1
ATOM 781 C CA . ARG A 1 94 ? -0.992 -7.284 12.699 1.00 60.66 94 ARG A CA 1
ATOM 782 C C . ARG A 1 94 ? 0.529 -7.215 12.559 1.00 60.66 94 ARG A C 1
ATOM 784 O O . ARG A 1 94 ? 1.185 -7.337 13.591 1.00 60.66 94 ARG A O 1
ATOM 791 N N . ASP A 1 95 ? 1.064 -7.033 11.353 1.00 65.31 95 ASP A N 1
ATOM 792 C CA . ASP A 1 95 ? 2.504 -7.031 11.081 1.00 65.31 95 ASP A CA 1
ATOM 793 C C . ASP A 1 95 ? 2.860 -5.991 9.984 1.00 65.31 95 ASP A C 1
ATOM 795 O O . ASP A 1 95 ? 2.473 -6.183 8.834 1.00 65.31 95 ASP A O 1
ATOM 799 N N . LEU A 1 96 ? 3.640 -4.956 10.348 1.00 66.69 96 LEU A N 1
ATOM 800 C CA . LEU A 1 96 ? 4.143 -3.885 9.462 1.00 66.69 96 LEU A CA 1
ATOM 801 C C . LEU A 1 96 ? 5.649 -4.011 9.237 1.00 66.69 96 LEU A C 1
ATOM 803 O O . LEU A 1 96 ? 6.404 -4.194 10.205 1.00 66.69 96 LEU A O 1
ATOM 807 N N . HIS A 1 97 ? 6.116 -3.836 8.002 1.00 71.56 97 HIS A N 1
ATOM 808 C CA . HIS A 1 97 ? 7.537 -3.664 7.720 1.00 71.56 97 HIS A CA 1
ATOM 809 C C . HIS A 1 97 ? 7.807 -2.629 6.622 1.00 71.56 97 HIS A C 1
ATOM 811 O O . HIS A 1 97 ? 7.791 -2.940 5.433 1.00 71.56 97 HIS A O 1
ATOM 817 N N . GLU A 1 98 ? 8.199 -1.430 7.041 1.00 68.12 98 GLU A N 1
ATOM 818 C CA . GLU A 1 98 ? 8.627 -0.360 6.144 1.00 68.12 98 GLU A CA 1
ATOM 819 C C . GLU A 1 98 ? 10.139 -0.134 6.228 1.00 68.12 98 GLU A C 1
ATOM 821 O O . GLU A 1 98 ? 10.718 0.025 7.311 1.00 68.12 98 GLU A O 1
ATOM 826 N N . THR A 1 99 ? 10.806 -0.091 5.075 1.00 68.75 99 THR A N 1
ATOM 827 C CA . THR A 1 99 ? 12.252 0.179 5.001 1.00 68.75 99 THR A CA 1
ATOM 828 C C . THR A 1 99 ? 12.613 1.114 3.849 1.00 68.75 99 THR A C 1
ATOM 830 O O . THR A 1 99 ? 13.221 0.678 2.870 1.00 68.75 99 THR A O 1
ATOM 833 N N . PRO A 1 100 ? 12.293 2.416 3.961 1.00 63.44 100 PRO A N 1
ATOM 834 C CA . PRO A 1 100 ? 12.770 3.392 3.001 1.00 63.44 100 PRO A CA 1
ATOM 835 C C . PRO A 1 100 ? 14.272 3.644 3.161 1.00 63.44 100 PRO A C 1
ATOM 837 O O . PRO A 1 100 ? 14.748 3.902 4.273 1.00 63.44 100 PRO A O 1
ATOM 840 N N . GLU A 1 101 ? 15.032 3.643 2.062 1.00 69.88 101 GLU A N 1
ATOM 841 C CA . GLU A 1 101 ? 16.441 4.070 2.116 1.00 69.88 101 GLU A CA 1
ATOM 842 C C . GLU A 1 101 ? 16.548 5.595 2.308 1.00 69.88 101 GLU A C 1
ATOM 844 O O . GLU A 1 101 ? 17.378 6.082 3.085 1.00 69.88 101 GLU A O 1
ATOM 849 N N . HIS A 1 102 ? 15.669 6.363 1.654 1.00 67.00 102 HIS A N 1
ATOM 850 C CA . HIS A 1 102 ? 15.653 7.823 1.695 1.00 67.00 102 HIS A CA 1
ATOM 851 C C . HIS A 1 102 ? 14.230 8.403 1.558 1.00 67.00 102 HIS A C 1
ATOM 853 O O . HIS A 1 102 ? 13.717 8.552 0.453 1.00 67.00 102 HIS A O 1
ATOM 859 N N . GLY A 1 103 ? 13.598 8.831 2.659 1.00 65.12 103 GLY A N 1
ATOM 860 C CA . GLY A 1 103 ? 12.212 9.312 2.595 1.00 65.12 103 GLY A CA 1
ATOM 861 C C . GLY A 1 103 ? 11.597 9.786 3.910 1.00 65.12 103 GLY A C 1
ATOM 862 O O . GLY A 1 103 ? 12.264 9.793 4.946 1.00 65.12 103 GLY A O 1
ATOM 863 N N . GLU A 1 104 ? 10.323 10.187 3.858 1.00 71.88 104 GLU A N 1
ATOM 864 C CA . GLU A 1 104 ? 9.475 10.410 5.040 1.00 71.88 104 GLU A CA 1
ATOM 865 C C . GLU A 1 104 ? 8.385 9.338 5.121 1.00 71.88 104 GLU A C 1
ATOM 867 O O . GLU A 1 104 ? 7.702 9.081 4.133 1.00 71.88 104 GLU A O 1
ATOM 872 N N . ILE A 1 105 ? 8.184 8.789 6.319 1.00 72.88 105 ILE A N 1
ATOM 873 C CA . ILE A 1 105 ? 7.058 7.912 6.650 1.00 72.88 105 ILE A CA 1
ATOM 874 C C . ILE A 1 105 ? 6.052 8.691 7.501 1.00 72.88 105 ILE A C 1
ATOM 876 O O . ILE A 1 105 ? 6.440 9.413 8.432 1.00 72.88 105 ILE A O 1
ATOM 880 N N . ARG A 1 106 ? 4.758 8.560 7.190 1.00 75.94 106 ARG A N 1
ATOM 881 C CA . ARG A 1 106 ? 3.657 9.072 8.015 1.00 75.94 106 ARG A CA 1
ATOM 882 C C . ARG A 1 106 ? 2.540 8.045 8.143 1.00 75.94 106 ARG A C 1
ATOM 884 O O . ARG A 1 106 ? 1.691 7.945 7.263 1.00 75.94 106 ARG A O 1
ATOM 891 N N . GLU A 1 107 ? 2.476 7.424 9.308 1.00 71.00 107 GLU A N 1
ATOM 892 C CA . GLU A 1 107 ? 1.476 6.413 9.638 1.00 71.00 107 GLU A CA 1
ATOM 893 C C . GLU A 1 107 ? 0.428 6.950 10.624 1.00 71.00 107 GLU A C 1
ATOM 895 O O . GLU A 1 107 ? 0.745 7.665 11.584 1.00 71.00 107 GLU A O 1
ATOM 900 N N . ASN A 1 108 ? -0.831 6.551 10.433 1.00 72.81 108 ASN A N 1
ATOM 901 C CA . ASN A 1 108 ? -1.845 6.551 11.486 1.00 72.81 108 ASN A CA 1
ATOM 902 C C . ASN A 1 108 ? -2.436 5.147 11.618 1.00 72.81 108 ASN A C 1
ATOM 904 O O . ASN A 1 108 ? -3.366 4.794 10.892 1.00 72.81 108 ASN A O 1
ATOM 908 N N . ILE A 1 109 ? -1.929 4.383 12.583 1.00 67.56 109 ILE A N 1
ATOM 909 C CA . ILE A 1 109 ? -2.417 3.037 12.883 1.00 67.56 109 ILE A CA 1
ATOM 910 C C . ILE A 1 109 ? -3.354 3.102 14.089 1.00 67.56 109 ILE A C 1
ATOM 912 O O . ILE A 1 109 ? -2.985 3.576 15.166 1.00 67.56 109 ILE A O 1
ATOM 916 N N . LEU A 1 110 ? -4.581 2.622 13.917 1.00 66.50 110 LEU A N 1
ATOM 917 C CA . LEU A 1 110 ? -5.491 2.307 15.012 1.00 66.50 110 LEU A CA 1
ATOM 918 C C . LEU A 1 110 ? -5.462 0.794 15.208 1.00 66.50 110 LEU A C 1
ATOM 920 O O . LEU A 1 110 ? -5.678 0.039 14.272 1.00 66.50 110 LEU A O 1
ATOM 924 N N . THR A 1 111 ? -5.194 0.324 16.422 1.00 63.97 111 THR A N 1
ATOM 925 C CA . THR A 1 111 ? -5.310 -1.107 16.737 1.00 63.97 111 THR A CA 1
ATOM 926 C C . THR A 1 111 ? -6.653 -1.407 17.406 1.00 63.97 111 THR A C 1
ATOM 928 O O . THR A 1 111 ? -7.309 -0.511 17.944 1.00 63.97 111 THR A O 1
ATOM 931 N N . GLU A 1 112 ? -7.069 -2.682 17.456 1.00 56.53 112 GLU A N 1
ATOM 932 C CA . GLU A 1 112 ? -8.269 -3.086 18.218 1.00 56.53 112 GLU A CA 1
ATOM 933 C C . GLU A 1 112 ? -8.227 -2.601 19.679 1.00 56.53 112 GLU A C 1
ATOM 935 O O . GLU A 1 112 ? -9.265 -2.264 20.257 1.00 56.53 112 GLU A O 1
ATOM 940 N N . ARG A 1 113 ? -7.028 -2.523 20.277 1.00 54.88 113 ARG A N 1
ATOM 941 C CA . ARG A 1 113 ? -6.838 -1.982 21.629 1.00 54.88 113 ARG A CA 1
ATOM 942 C C . ARG A 1 113 ? -7.154 -0.490 21.676 1.00 54.88 113 ARG A C 1
ATOM 944 O O . ARG A 1 113 ? -7.881 -0.060 22.567 1.00 54.88 113 ARG A O 1
ATOM 951 N N . ASP A 1 114 ? -6.657 0.276 20.713 1.00 57.94 114 ASP A N 1
ATOM 952 C CA . ASP A 1 114 ? -6.855 1.727 20.669 1.00 57.94 114 ASP A CA 1
ATOM 953 C C . ASP A 1 114 ? -8.328 2.076 20.405 1.00 57.94 114 ASP A C 1
ATOM 955 O O . ASP A 1 114 ? -8.867 3.008 21.004 1.00 57.94 114 ASP A O 1
ATOM 959 N N . LEU A 1 115 ? -9.025 1.268 19.597 1.00 56.84 115 LEU A N 1
ATOM 960 C CA . LEU A 1 115 ? -10.474 1.370 19.391 1.00 56.84 115 LEU A CA 1
ATOM 961 C C . LEU A 1 115 ? -11.270 1.065 20.671 1.00 56.84 115 LEU A C 1
ATOM 963 O O . LEU A 1 115 ? -12.245 1.762 20.970 1.00 56.84 115 LEU A O 1
ATOM 967 N N . HIS A 1 116 ? -10.862 0.057 21.447 1.00 58.38 116 HIS A N 1
ATOM 968 C CA . HIS A 1 116 ? -11.513 -0.275 22.716 1.00 58.38 116 HIS A CA 1
ATOM 969 C C . HIS A 1 116 ? -11.303 0.815 23.778 1.00 58.38 116 HIS A C 1
ATOM 971 O O . HIS A 1 116 ? -12.258 1.227 24.440 1.00 58.38 116 HIS A O 1
ATOM 977 N N . GLU A 1 117 ? -10.082 1.336 23.903 1.00 57.66 117 GLU A N 1
ATOM 978 C CA . GLU A 1 117 ? -9.753 2.423 24.832 1.00 57.66 117 GLU A CA 1
ATOM 979 C C . GLU A 1 117 ? -10.488 3.725 24.471 1.00 57.66 117 GLU A C 1
ATOM 981 O O . GLU A 1 117 ? -11.022 4.403 25.352 1.00 57.66 117 GLU A O 1
ATOM 986 N N . MET A 1 118 ? -10.611 4.035 23.176 1.00 58.75 118 MET A N 1
ATOM 987 C CA . MET A 1 118 ? -11.439 5.131 22.655 1.00 58.75 118 MET A CA 1
ATOM 988 C C . MET A 1 118 ? -12.916 4.987 23.048 1.00 58.75 118 MET A C 1
ATOM 990 O O . MET A 1 118 ? -13.527 5.943 23.530 1.00 58.75 118 MET A O 1
ATOM 994 N N . GLN A 1 119 ? -13.504 3.800 22.867 1.00 59.69 119 GLN A N 1
ATOM 995 C CA . GLN A 1 119 ? -14.895 3.538 23.253 1.00 59.69 119 GLN A CA 1
ATOM 996 C C . GLN A 1 119 ? -15.102 3.657 24.766 1.00 59.69 119 GLN A C 1
ATOM 998 O O . GLN A 1 119 ? -16.103 4.226 25.212 1.00 59.69 119 GLN A O 1
ATOM 1003 N N . GLU A 1 120 ? -14.159 3.156 25.565 1.00 65.50 120 GLU A N 1
ATOM 1004 C CA . GLU A 1 120 ? -14.204 3.271 27.021 1.00 65.50 120 GLU A CA 1
ATOM 1005 C C . GLU A 1 120 ? -14.078 4.736 27.473 1.00 65.50 120 GLU A C 1
ATOM 1007 O O . GLU A 1 120 ? -14.810 5.175 28.365 1.00 65.50 120 GLU A O 1
ATOM 1012 N N . TYR A 1 121 ? -13.199 5.516 26.838 1.00 65.81 121 TYR A N 1
ATOM 1013 C CA . TYR A 1 121 ? -13.028 6.944 27.108 1.00 65.81 121 TYR A CA 1
ATOM 1014 C C . TYR A 1 121 ? -14.291 7.751 26.776 1.00 65.81 121 TYR A C 1
ATOM 1016 O O . TYR A 1 121 ? -14.759 8.520 27.618 1.00 65.81 121 TYR A O 1
ATOM 1024 N N . ILE A 1 122 ? -14.890 7.530 25.600 1.00 68.44 122 ILE A N 1
ATOM 1025 C CA . ILE A 1 122 ? -16.159 8.164 25.205 1.00 68.44 122 ILE A CA 1
ATOM 1026 C C . ILE A 1 122 ? -17.271 7.793 26.193 1.00 68.44 122 ILE A C 1
ATOM 1028 O O . ILE A 1 122 ? -17.975 8.671 26.687 1.00 68.44 122 ILE A O 1
ATOM 1032 N N . SER A 1 123 ? -17.380 6.512 26.558 1.00 69.00 123 SER A N 1
ATOM 1033 C CA . SER A 1 123 ? -18.404 6.037 27.498 1.00 69.00 123 SER A CA 1
ATOM 1034 C C . SER A 1 123 ? -18.265 6.676 28.885 1.00 69.00 123 SER A C 1
ATOM 1036 O O . SER A 1 123 ? -19.261 7.023 29.520 1.00 69.00 123 SER A O 1
ATOM 1038 N N . LYS A 1 124 ? -17.028 6.860 29.368 1.00 68.75 124 LYS A N 1
ATOM 1039 C CA . LYS A 1 124 ? -16.752 7.555 30.635 1.00 68.75 124 LYS A CA 1
ATOM 1040 C C . LYS A 1 124 ? -17.107 9.038 30.559 1.00 68.75 124 LYS A C 1
ATOM 1042 O O . LYS A 1 124 ? -17.659 9.563 31.522 1.00 68.75 124 LYS A O 1
ATOM 1047 N N . PHE A 1 125 ? -16.823 9.689 29.433 1.00 67.12 125 PHE A N 1
ATOM 1048 C CA . PHE A 1 125 ? -17.136 11.099 29.214 1.00 67.12 125 PHE A CA 1
ATOM 1049 C C . PHE A 1 125 ? -18.654 11.352 29.201 1.00 67.12 125 PHE A C 1
ATOM 1051 O O . PHE A 1 125 ? -19.140 12.210 29.943 1.00 67.12 125 PHE A O 1
ATOM 1058 N N . GLU A 1 126 ? -19.420 10.543 28.462 1.00 64.25 126 GLU A N 1
ATOM 1059 C CA . GLU A 1 126 ? -20.890 10.625 28.426 1.00 64.25 126 GLU A CA 1
ATOM 1060 C C . GLU A 1 126 ? -21.525 10.342 29.799 1.00 64.25 126 GLU A C 1
ATOM 1062 O O . GLU A 1 126 ? -22.474 11.019 30.206 1.00 64.25 126 GLU A O 1
ATOM 1067 N N . ALA A 1 127 ? -20.976 9.386 30.557 1.00 60.88 127 ALA A N 1
ATOM 1068 C CA . ALA A 1 127 ? -21.435 9.095 31.914 1.00 60.88 127 ALA A CA 1
ATOM 1069 C C . ALA A 1 127 ? -21.216 10.285 32.867 1.00 60.88 127 ALA A C 1
ATOM 1071 O O . ALA A 1 127 ? -22.108 10.619 33.649 1.00 60.88 127 ALA A O 1
ATOM 1072 N N . THR A 1 128 ? -20.070 10.968 32.771 1.00 58.62 128 THR A N 1
ATOM 1073 C CA . THR A 1 128 ? -19.788 12.161 33.585 1.00 58.62 128 THR A CA 1
ATOM 1074 C C . THR A 1 128 ? -20.647 13.370 33.212 1.00 58.62 128 THR A C 1
ATOM 1076 O O . THR A 1 128 ? -21.035 14.142 34.090 1.00 58.62 128 THR A O 1
ATOM 1079 N N . GLU A 1 129 ? -21.000 13.534 31.936 1.00 56.56 129 GLU A N 1
ATOM 1080 C CA . GLU A 1 129 ? -21.862 14.632 31.485 1.00 56.56 129 GLU A CA 1
ATOM 1081 C C . GLU A 1 129 ? -23.318 14.430 31.948 1.00 56.56 129 GLU A C 1
ATOM 1083 O O . GLU A 1 129 ? -23.971 15.371 32.405 1.00 56.56 129 GLU A O 1
ATOM 1088 N N . ALA A 1 130 ? -23.799 13.182 31.944 1.00 56.44 130 ALA A N 1
ATOM 1089 C CA . ALA A 1 130 ? -25.121 12.817 32.455 1.00 56.44 130 ALA A CA 1
ATOM 1090 C C . ALA A 1 130 ? -25.263 13.009 33.979 1.00 56.44 130 ALA A C 1
ATOM 1092 O O . ALA A 1 130 ? -26.354 13.329 34.462 1.00 56.44 130 ALA A O 1
ATOM 1093 N N . GLU A 1 131 ? -24.182 12.835 34.745 1.00 57.12 131 GLU A N 1
ATOM 1094 C CA . GLU A 1 131 ? -24.163 13.090 36.191 1.00 57.12 131 GLU A CA 1
ATOM 1095 C C . GLU A 1 131 ? -24.089 14.587 36.538 1.00 57.12 131 GLU A C 1
ATOM 1097 O O . GLU A 1 131 ? -24.641 14.993 37.558 1.00 57.12 131 GLU A O 1
ATOM 1102 N N . SER A 1 132 ? -23.490 15.429 35.686 1.00 51.34 132 SER A N 1
ATOM 1103 C CA . SER A 1 132 ? -23.357 16.878 35.928 1.00 51.34 132 SER A CA 1
ATOM 1104 C C . SER A 1 132 ? -24.636 17.694 35.669 1.00 51.34 132 SER A C 1
ATOM 1106 O O . SER A 1 132 ? -24.663 18.885 35.984 1.00 51.34 132 SER A O 1
ATOM 1108 N N . ILE A 1 133 ? -25.678 17.096 35.078 1.00 53.78 133 ILE A N 1
ATOM 1109 C CA . ILE A 1 133 ? -26.946 17.770 34.719 1.00 53.78 133 ILE A CA 1
ATOM 1110 C C . ILE A 1 133 ? -28.091 17.412 35.704 1.00 53.78 133 ILE A C 1
ATOM 1112 O O . ILE A 1 133 ? -29.214 17.900 35.560 1.00 53.78 133 ILE A O 1
ATOM 1116 N N . ARG A 1 134 ? -27.831 16.592 36.735 1.00 49.12 134 ARG A N 1
ATOM 1117 C CA . ARG A 1 134 ? -28.780 16.302 37.832 1.00 49.12 134 ARG A CA 1
ATOM 1118 C C . ARG A 1 134 ? -28.610 17.237 39.023 1.00 49.12 134 ARG A C 1
ATOM 1120 O O . ARG A 1 134 ? -29.657 17.550 39.635 1.00 49.12 134 ARG A O 1
#

Secondary structure (DSSP, 8-state):
------B--EEEEES--SEEEE--SEEEEEEEES--SEEEEEEEEEEEEEEES--SEEEEEEEEEEEEEEESS-SEEEE--SEEEEEEEESS-SEEEE--SEEEEEEEEPPHHHHHHHHHHHHHHHHHHHHTT-

Foldseek 3Di:
DPPPQQEDEDAEEAAEDEEEEEEHQHYEAHYEYAEYEYYEYEYAYYEYEYEYAYYEEYEYEHQAYEYYYEYAEYEEYAYEHQEYEYYYEYEDYHYDYYDHVYYYYHYHYHHPVNVVVVVVVVVVVVVVVVVVVD

Sequence (134 aa):
MDQELDHRNMKENILTVRDLHETPEHGEIRENILTVRDLQETSEHGEIRQNILTERDLHETPEHGEIRENILTERDLHETPEHGEIRENILTERDLHETPEHGEIRENILTERDLHEMQEYISKFEATEAESIR